Protein AF-A0A7K3PVC4-F1 (afdb_monomer_lite)

pLDDT: mean 80.52, std 16.01, range [54.47, 97.44]

Foldseek 3Di:
DDDPDPDPPPDPDPVVLQQPAKDWDAQDADPVRDTWIFIDHSRDTDDID

Secondary structure (DSSP, 8-state):
----PPPPP----GGGGTT---EEEEEEEPTTS-EEEEEEETTEEEEE-

Radius of gyration: 18.38 Å; chains: 1; bounding box: 57×14×29 Å

Structure (mmCIF, N/CA/C/O backbone):
data_AF-A0A7K3PVC4-F1
#
_entry.id   AF-A0A7K3PVC4-F1
#
loop_
_atom_site.group_PDB
_atom_site.id
_atom_site.type_symbol
_atom_site.label_atom_id
_atom_site.label_alt_id
_atom_site.label_comp_id
_atom_site.label_asym_id
_atom_site.label_entity_id
_atom_site.label_seq_id
_atom_site.pdbx_PDB_ins_code
_atom_site.Cartn_x
_atom_site.Cartn_y
_atom_site.Cartn_z
_atom_site.occupancy
_atom_site.B_iso_or_equiv
_atom_site.auth_seq_id
_atom_site.auth_comp_id
_atom_site.auth_asym_id
_atom_site.auth_atom_id
_atom_site.pdbx_PDB_model_num
ATOM 1 N N . MET A 1 1 ? 51.757 -1.256 -17.549 1.00 58.31 1 MET A N 1
ATOM 2 C CA . MET A 1 1 ? 50.739 -1.787 -16.619 1.00 58.31 1 MET A CA 1
ATOM 3 C C . MET A 1 1 ? 49.601 -0.776 -16.627 1.00 58.31 1 MET A C 1
ATOM 5 O O . MET A 1 1 ? 49.902 0.363 -16.300 1.00 58.31 1 MET A O 1
ATOM 9 N N . PRO A 1 2 ? 48.385 -1.086 -17.112 1.00 57.03 2 PRO A N 1
ATOM 10 C CA . PRO A 1 2 ? 47.289 -0.125 -17.067 1.00 57.03 2 PRO A CA 1
ATOM 11 C C . PRO A 1 2 ? 46.733 -0.078 -15.641 1.00 57.03 2 PRO A C 1
ATOM 13 O O . PRO A 1 2 ? 46.353 -1.109 -15.092 1.00 57.03 2 PRO A O 1
ATOM 16 N N . ASP A 1 3 ? 46.759 1.112 -15.047 1.00 61.06 3 ASP A N 1
ATOM 17 C CA . ASP A 1 3 ? 46.201 1.419 -13.734 1.00 61.06 3 ASP A CA 1
ATOM 18 C C . ASP A 1 3 ? 44.733 0.984 -13.631 1.00 61.06 3 ASP A C 1
ATOM 20 O O . ASP A 1 3 ? 43.860 1.477 -14.350 1.00 61.06 3 ASP A O 1
ATOM 24 N N . SER A 1 4 ? 44.463 0.067 -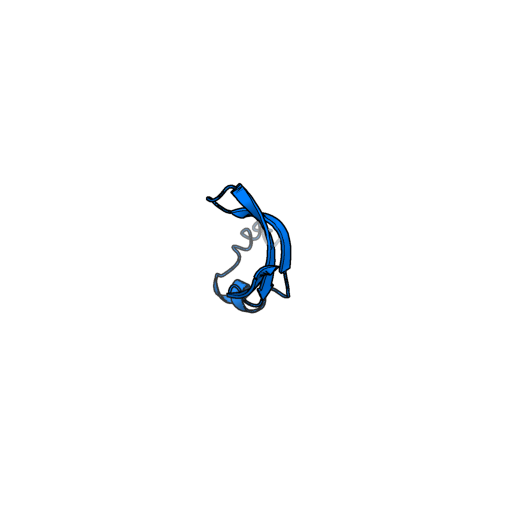12.702 1.00 65.00 4 SER A N 1
ATOM 25 C CA . SER A 1 4 ? 43.117 -0.323 -12.288 1.00 65.00 4 SER A CA 1
ATOM 26 C C . SER A 1 4 ? 42.474 0.821 -11.504 1.00 65.00 4 SER A C 1
ATOM 28 O O . SER A 1 4 ? 42.530 0.848 -10.274 1.00 65.00 4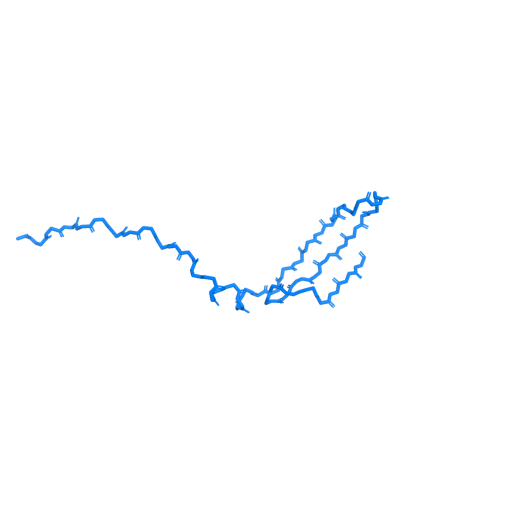 SER A O 1
ATOM 30 N N . GLN A 1 5 ? 41.872 1.790 -12.194 1.00 72.56 5 GLN A N 1
ATOM 31 C CA . GLN A 1 5 ? 41.007 2.758 -11.521 1.00 72.56 5 GLN A CA 1
ATOM 32 C C . GLN A 1 5 ? 39.785 2.032 -10.927 1.00 72.56 5 GLN A C 1
ATOM 34 O O . GLN A 1 5 ? 39.149 1.241 -11.630 1.00 72.56 5 GLN A O 1
ATOM 39 N N . PRO A 1 6 ? 39.435 2.277 -9.650 1.00 70.19 6 PRO A N 1
ATOM 40 C CA . PRO A 1 6 ? 38.238 1.705 -9.052 1.00 70.19 6 PRO A CA 1
ATOM 41 C C . PRO A 1 6 ? 36.998 2.254 -9.765 1.00 70.19 6 PRO A C 1
ATOM 43 O O . PRO A 1 6 ? 36.801 3.465 -9.862 1.00 70.19 6 PRO A O 1
ATOM 46 N N . GLN A 1 7 ? 36.171 1.348 -10.288 1.00 70.19 7 GLN A N 1
ATOM 47 C CA . GLN A 1 7 ? 34.925 1.692 -10.963 1.00 70.19 7 GLN A CA 1
ATOM 48 C C . GLN A 1 7 ? 33.997 2.433 -9.980 1.00 70.19 7 GLN A C 1
ATOM 50 O O . GLN A 1 7 ? 33.797 1.948 -8.862 1.00 70.19 7 GLN A O 1
ATOM 55 N N . PRO A 1 8 ? 33.435 3.599 -10.353 1.00 71.12 8 PRO A N 1
ATOM 56 C CA . PRO A 1 8 ? 32.537 4.337 -9.476 1.00 71.12 8 PRO A CA 1
ATOM 57 C C . PRO A 1 8 ? 31.283 3.505 -9.160 1.00 71.12 8 PRO A C 1
ATOM 59 O O . PRO A 1 8 ? 30.824 2.740 -10.015 1.00 71.12 8 PRO A O 1
ATOM 62 N N . PRO A 1 9 ? 30.715 3.637 -7.947 1.00 67.94 9 PRO A N 1
ATOM 63 C CA . PRO A 1 9 ? 29.506 2.921 -7.574 1.00 67.94 9 PRO A CA 1
ATOM 64 C C . PRO A 1 9 ? 28.369 3.338 -8.506 1.00 67.94 9 PRO A C 1
ATOM 66 O O . PRO A 1 9 ? 28.053 4.523 -8.638 1.00 67.94 9 PRO A O 1
ATOM 69 N N . HIS A 1 10 ? 27.772 2.347 -9.168 1.00 65.19 10 HIS A N 1
ATOM 70 C CA . HIS A 1 10 ? 26.609 2.520 -10.032 1.00 65.19 10 HIS A CA 1
ATOM 71 C C . HIS A 1 10 ? 25.487 3.164 -9.219 1.00 65.19 10 HIS A C 1
ATOM 73 O O . HIS A 1 10 ? 24.850 2.523 -8.386 1.00 65.19 10 HIS A O 1
ATOM 79 N N . SER A 1 11 ? 25.283 4.462 -9.426 1.00 63.88 11 SER A N 1
ATOM 80 C CA . SER A 1 11 ? 24.136 5.171 -8.873 1.00 63.88 11 SER A CA 1
ATOM 81 C C . SER A 1 11 ? 22.926 4.760 -9.707 1.00 63.88 11 SER A C 1
ATOM 83 O O . SER A 1 11 ? 22.962 4.965 -10.923 1.00 63.88 11 SER A O 1
ATOM 85 N N . PRO A 1 12 ? 21.879 4.154 -9.119 1.00 59.25 12 PRO A N 1
ATOM 86 C CA . PRO A 1 12 ? 20.710 3.765 -9.890 1.00 59.25 12 PRO A CA 1
ATOM 87 C C . PRO A 1 12 ? 20.093 5.030 -10.488 1.00 59.25 12 PRO A C 1
ATOM 89 O O . PRO A 1 12 ? 19.666 5.928 -9.759 1.00 59.25 12 PRO A O 1
ATOM 92 N N . SER A 1 13 ? 20.093 5.123 -11.817 1.00 59.75 13 SER A N 1
ATOM 93 C CA . SER A 1 13 ? 19.459 6.236 -12.517 1.00 59.75 13 SER A CA 1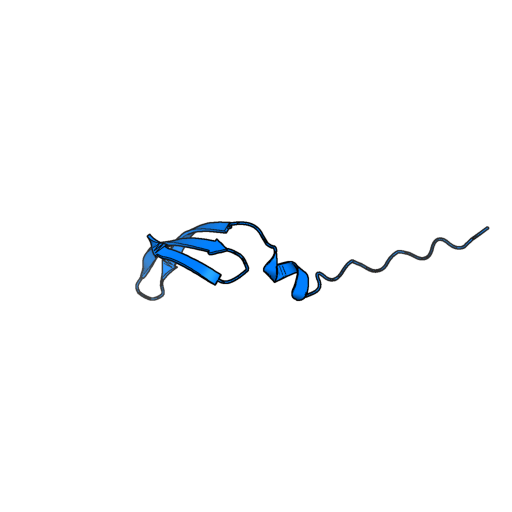
ATOM 94 C C . SER A 1 13 ? 17.948 6.193 -12.254 1.00 59.75 13 SER A C 1
ATOM 96 O O . SER A 1 13 ? 17.365 5.109 -12.245 1.00 59.75 13 SER A O 1
ATOM 98 N N . PRO A 1 14 ? 17.269 7.337 -12.056 1.00 58.47 14 PRO A N 1
ATOM 99 C CA . PRO A 1 14 ? 15.829 7.363 -11.776 1.00 58.47 14 PRO A CA 1
ATOM 100 C C . PRO A 1 14 ? 14.986 6.745 -12.905 1.00 58.47 14 PRO A C 1
ATOM 102 O O . PRO A 1 14 ? 13.877 6.279 -12.654 1.00 58.47 14 PRO A O 1
ATOM 105 N N . SER A 1 15 ? 15.527 6.671 -14.124 1.00 54.72 15 SER A N 1
ATOM 106 C CA . SER A 1 15 ? 14.895 6.010 -15.269 1.00 54.72 15 SER A CA 1
ATOM 107 C C . SER A 1 15 ? 14.795 4.481 -15.129 1.00 54.72 15 SER A C 1
ATOM 109 O O . SER A 1 15 ? 13.859 3.904 -15.671 1.00 54.72 15 SER A O 1
ATOM 111 N N . ASP A 1 16 ? 15.667 3.831 -14.343 1.00 54.47 16 ASP A N 1
ATOM 112 C CA . ASP A 1 16 ? 15.584 2.385 -14.047 1.00 54.47 16 ASP A CA 1
ATOM 113 C C . ASP A 1 16 ? 14.470 2.043 -13.045 1.00 54.47 16 ASP A C 1
ATOM 115 O O . ASP A 1 16 ? 14.188 0.877 -12.782 1.00 54.47 16 ASP A O 1
ATOM 119 N N . ALA A 1 17 ? 13.821 3.041 -12.434 1.00 55.97 17 ALA A N 1
ATOM 120 C CA . ALA A 1 17 ? 12.692 2.791 -11.542 1.00 55.97 17 ALA A CA 1
ATOM 121 C C . A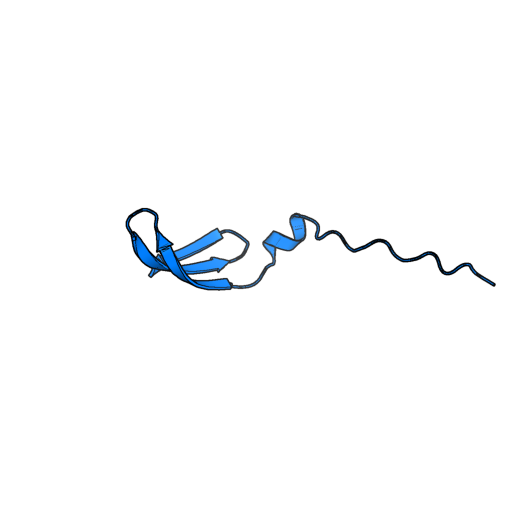LA A 1 17 ? 11.401 2.438 -12.304 1.00 55.97 17 ALA A C 1
ATOM 123 O O . ALA A 1 17 ? 10.520 1.794 -11.734 1.00 55.97 17 ALA A O 1
ATOM 124 N N . ALA A 1 18 ? 11.293 2.849 -13.574 1.00 54.97 18 ALA A N 1
ATOM 125 C CA . ALA A 1 18 ? 10.102 2.643 -14.396 1.00 54.97 18 ALA A CA 1
ATOM 126 C C . ALA A 1 18 ? 9.929 1.182 -14.848 1.00 54.97 18 ALA A C 1
ATOM 128 O O . ALA A 1 18 ? 8.798 0.763 -15.072 1.00 54.97 18 ALA A O 1
ATOM 129 N N . ASP A 1 19 ? 11.018 0.407 -14.898 1.00 59.75 19 ASP A N 1
ATOM 130 C CA . ASP A 1 19 ? 11.021 -1.031 -15.211 1.00 59.75 19 ASP A CA 1
ATOM 131 C C . ASP A 1 19 ? 11.316 -1.894 -13.969 1.00 59.75 19 ASP A C 1
ATOM 133 O O . ASP A 1 19 ? 11.833 -3.007 -14.035 1.00 59.75 19 ASP A O 1
ATOM 137 N N . ARG A 1 20 ? 11.014 -1.380 -12.769 1.00 64.88 20 ARG A N 1
ATOM 138 C CA . ARG A 1 20 ? 10.995 -2.230 -11.576 1.00 64.88 20 ARG A CA 1
ATOM 139 C C . ARG A 1 20 ? 9.717 -3.055 -11.629 1.00 64.88 20 ARG A C 1
ATOM 141 O O . ARG A 1 20 ? 8.618 -2.500 -11.560 1.00 64.88 20 ARG A O 1
ATOM 148 N N . GLY A 1 21 ? 9.889 -4.368 -11.780 1.00 74.75 21 GLY A N 1
ATOM 149 C CA . GLY A 1 21 ? 8.822 -5.367 -11.792 1.00 74.75 21 GLY A CA 1
ATOM 150 C C . GLY A 1 21 ? 7.855 -5.262 -10.605 1.00 74.75 21 GLY A C 1
ATOM 151 O O . GLY A 1 21 ? 8.004 -4.433 -9.709 1.00 74.75 21 GLY A O 1
ATOM 152 N N . SER A 1 22 ? 6.819 -6.102 -10.600 1.00 87.62 22 SER A N 1
ATOM 153 C CA . SER A 1 22 ? 5.768 -6.016 -9.581 1.00 87.62 22 SER A CA 1
ATOM 154 C C . SER A 1 22 ? 6.321 -6.196 -8.162 1.00 87.62 22 SER A C 1
ATOM 156 O O . SER A 1 22 ? 6.970 -7.202 -7.872 1.00 87.62 22 SER A O 1
ATOM 158 N N . LEU A 1 23 ? 5.997 -5.262 -7.271 1.00 91.94 23 LEU A N 1
ATOM 159 C CA . LEU A 1 23 ? 6.304 -5.312 -5.845 1.00 91.94 23 LEU A CA 1
ATOM 160 C C . LEU A 1 23 ? 4.995 -5.404 -5.060 1.00 91.94 23 LEU A C 1
ATOM 162 O O . LEU A 1 23 ? 4.118 -4.558 -5.218 1.00 91.94 23 LEU A O 1
ATOM 166 N N . LEU A 1 24 ? 4.869 -6.416 -4.202 1.00 94.19 24 LEU A N 1
ATOM 167 C CA . LEU A 1 24 ? 3.768 -6.530 -3.250 1.00 94.19 24 LEU A CA 1
ATOM 168 C C . LEU A 1 24 ? 4.276 -6.149 -1.859 1.00 94.19 24 LEU A C 1
ATOM 170 O O . LEU A 1 24 ? 5.152 -6.811 -1.307 1.00 94.19 24 LEU A O 1
ATOM 174 N N . LEU A 1 25 ? 3.728 -5.075 -1.305 1.00 93.38 25 LEU A N 1
ATOM 175 C CA . LEU A 1 25 ? 3.936 -4.677 0.079 1.00 93.38 25 LEU A CA 1
ATOM 176 C C . LEU A 1 25 ? 2.847 -5.330 0.920 1.00 93.38 25 LEU A C 1
ATOM 178 O O . LEU A 1 25 ? 1.682 -4.976 0.767 1.00 93.38 25 LEU A O 1
ATOM 182 N N . THR A 1 26 ? 3.213 -6.262 1.792 1.00 95.19 26 THR A N 1
ATOM 183 C CA . THR A 1 26 ? 2.252 -6.937 2.668 1.00 95.19 26 THR A CA 1
ATOM 184 C C . THR A 1 26 ? 2.209 -6.288 4.044 1.00 95.19 26 THR A C 1
ATOM 186 O O . THR A 1 26 ? 3.260 -6.016 4.629 1.00 95.19 26 THR A O 1
ATOM 189 N N . GLY A 1 27 ? 1.018 -6.088 4.598 1.00 95.12 27 GLY A N 1
ATOM 190 C CA . GLY A 1 27 ? 0.849 -5.616 5.968 1.00 95.12 27 GLY A CA 1
ATOM 191 C C . GLY A 1 27 ? 1.202 -4.139 6.188 1.00 95.12 27 GLY A C 1
ATOM 192 O O . GLY A 1 27 ? 1.578 -3.747 7.297 1.00 95.12 27 GLY A O 1
ATOM 193 N N . ALA A 1 28 ? 1.099 -3.305 5.155 1.00 95.56 28 ALA A N 1
ATOM 194 C CA . ALA A 1 28 ? 1.347 -1.875 5.253 1.00 95.56 28 ALA A CA 1
ATOM 195 C C . ALA A 1 28 ? 0.340 -1.218 6.205 1.00 95.56 28 ALA A C 1
ATOM 197 O O . ALA A 1 28 ? -0.865 -1.427 6.100 1.00 95.56 28 ALA A O 1
ATOM 198 N N . ARG A 1 29 ? 0.831 -0.400 7.139 1.00 96.75 29 ARG A N 1
ATOM 199 C CA . ARG A 1 29 ? -0.026 0.338 8.072 1.00 96.75 29 ARG A CA 1
ATOM 200 C C . ARG A 1 29 ? -0.359 1.705 7.497 1.00 96.75 29 ARG A C 1
ATOM 202 O O . ARG A 1 29 ? 0.536 2.515 7.263 1.00 96.75 29 ARG A O 1
ATOM 209 N N . LEU A 1 30 ? -1.643 1.962 7.303 1.00 94.06 30 LEU A N 1
ATOM 210 C CA . LEU A 1 30 ? -2.156 3.277 6.952 1.00 94.06 30 LEU A CA 1
ATOM 211 C C . LEU A 1 30 ? -2.175 4.191 8.184 1.00 94.06 30 LEU A C 1
ATOM 213 O O . LEU A 1 30 ? -2.147 3.737 9.330 1.00 94.06 30 LEU A O 1
ATOM 217 N N . ALA A 1 31 ? -2.235 5.503 7.947 1.00 96.69 31 ALA A N 1
ATOM 218 C CA . ALA A 1 31 ? -2.265 6.506 9.016 1.00 96.69 31 ALA A CA 1
ATOM 219 C C . ALA A 1 31 ? -3.508 6.388 9.919 1.00 96.69 31 ALA A C 1
ATOM 221 O O . ALA A 1 31 ? -3.473 6.792 11.077 1.00 96.69 31 ALA A O 1
ATOM 222 N N . ASP A 1 32 ? -4.585 5.794 9.404 1.00 95.06 32 ASP A N 1
ATOM 223 C CA . ASP A 1 32 ? -5.801 5.478 10.158 1.00 95.06 32 ASP A CA 1
ATOM 224 C C . ASP A 1 32 ? -5.685 4.197 11.007 1.00 95.06 32 ASP A C 1
ATOM 226 O O . ASP A 1 32 ? -6.640 3.792 11.668 1.00 95.06 32 ASP A O 1
ATOM 230 N N . GLY A 1 33 ? -4.515 3.556 11.004 1.00 97.06 33 GLY A N 1
ATOM 231 C CA . GLY A 1 33 ? -4.226 2.351 11.769 1.00 97.06 33 GLY A CA 1
ATOM 232 C C . GLY A 1 33 ? -4.643 1.048 11.091 1.00 97.06 33 GLY A C 1
ATOM 233 O O . GLY A 1 33 ? -4.324 -0.010 11.635 1.00 97.06 33 GLY A O 1
ATOM 234 N N . ARG A 1 34 ? -5.299 1.088 9.924 1.00 96.31 34 ARG A N 1
ATOM 235 C CA . ARG A 1 34 ? -5.641 -0.119 9.160 1.00 96.31 34 ARG A CA 1
ATOM 236 C C . ARG A 1 34 ? -4.402 -0.732 8.517 1.00 96.31 34 ARG A C 1
ATOM 238 O O . ARG A 1 34 ? -3.459 -0.030 8.154 1.00 96.31 34 ARG A O 1
ATOM 245 N N . THR A 1 35 ? -4.433 -2.049 8.364 1.00 97.31 35 THR A N 1
ATOM 246 C CA . THR A 1 35 ? -3.400 -2.818 7.671 1.00 97.31 35 THR A CA 1
ATOM 247 C C . THR A 1 35 ? -3.910 -3.211 6.293 1.00 97.31 35 THR A C 1
ATOM 249 O O . THR A 1 35 ? -5.032 -3.699 6.193 1.00 97.31 35 THR A O 1
ATOM 252 N N . VAL A 1 36 ? -3.094 -2.985 5.265 1.00 97.44 36 VAL A N 1
ATOM 253 C CA . VAL A 1 36 ? -3.421 -3.258 3.862 1.00 97.44 36 VAL A CA 1
ATOM 254 C C . VAL A 1 36 ? -2.252 -3.904 3.130 1.00 97.44 36 VAL A C 1
ATOM 256 O O . VAL A 1 36 ? -1.091 -3.706 3.497 1.00 97.44 36 VAL A O 1
ATOM 259 N N . ASP A 1 37 ? -2.556 -4.607 2.050 1.00 96.44 37 ASP A N 1
ATOM 260 C CA . ASP A 1 37 ? -1.572 -5.070 1.080 1.00 96.44 37 ASP A CA 1
ATOM 261 C C . ASP A 1 37 ? -1.598 -4.153 -0.153 1.00 96.44 37 ASP A C 1
ATOM 263 O O . ASP A 1 37 ? -2.662 -3.801 -0.663 1.00 96.44 37 ASP A O 1
ATOM 267 N N . VAL A 1 38 ? -0.431 -3.737 -0.654 1.00 95.69 38 VAL A N 1
ATOM 268 C CA . VAL A 1 38 ? -0.320 -2.799 -1.786 1.00 95.69 38 VAL A CA 1
ATOM 269 C C . VAL A 1 38 ? 0.503 -3.411 -2.903 1.00 95.69 38 VAL A C 1
ATOM 271 O O . VAL A 1 38 ? 1.673 -3.745 -2.712 1.00 95.69 38 VAL A O 1
ATOM 274 N N . ARG A 1 39 ? -0.082 -3.493 -4.101 1.00 94.31 39 ARG A N 1
ATOM 275 C CA . ARG A 1 39 ? 0.649 -3.874 -5.310 1.00 94.31 39 ARG A CA 1
ATOM 276 C C . ARG A 1 39 ? 1.139 -2.639 -6.053 1.00 94.31 39 ARG A C 1
ATOM 278 O O . ARG A 1 39 ? 0.347 -1.767 -6.418 1.00 94.31 39 ARG A O 1
ATOM 285 N N . LEU A 1 40 ? 2.442 -2.608 -6.310 1.00 92.88 40 LEU A N 1
ATOM 286 C CA . LEU A 1 40 ? 3.135 -1.583 -7.074 1.00 92.88 40 LEU A CA 1
ATOM 287 C C . LEU A 1 40 ? 3.698 -2.170 -8.370 1.00 92.88 40 LEU A C 1
ATOM 289 O O . LEU A 1 40 ? 4.280 -3.254 -8.362 1.00 92.88 40 LEU A O 1
ATOM 293 N N . HIS A 1 41 ? 3.586 -1.427 -9.464 1.00 90.06 41 HIS A N 1
ATOM 294 C CA . HIS A 1 41 ? 4.219 -1.751 -10.742 1.00 90.06 41 HIS A CA 1
ATOM 295 C C . HIS A 1 41 ? 4.708 -0.465 -11.409 1.00 90.06 41 HIS A C 1
ATOM 297 O O . HIS A 1 41 ? 3.982 0.532 -11.433 1.00 90.06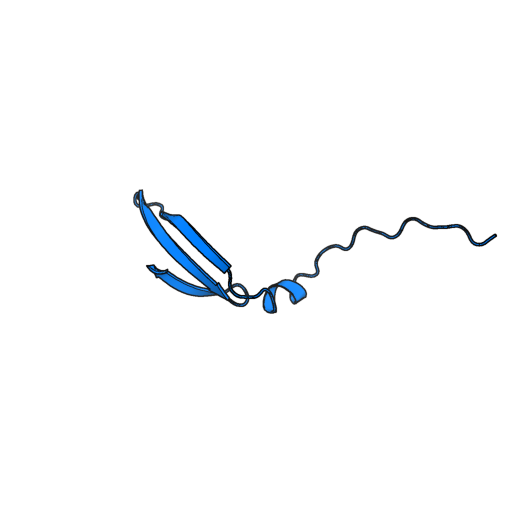 41 HIS A O 1
ATOM 303 N N . GLY A 1 42 ? 5.960 -0.439 -11.882 1.00 87.44 42 GLY A N 1
ATOM 304 C CA . GLY A 1 42 ? 6.541 0.750 -12.523 1.00 87.44 42 GLY A CA 1
ATOM 305 C C . GLY A 1 42 ? 6.466 2.025 -11.665 1.00 87.44 42 GLY A C 1
ATOM 306 O O . GLY A 1 42 ? 6.273 3.124 -12.184 1.00 87.44 42 GLY A O 1
ATOM 307 N N . GLY A 1 43 ? 6.524 1.881 -10.335 1.00 86.31 43 GLY A N 1
ATOM 308 C CA . GLY A 1 43 ? 6.413 2.992 -9.381 1.00 86.31 43 GLY A CA 1
ATOM 309 C C . GLY A 1 43 ? 4.994 3.531 -9.153 1.00 86.31 43 GLY A C 1
ATOM 310 O O . GLY A 1 43 ? 4.842 4.592 -8.550 1.00 86.31 43 GLY A 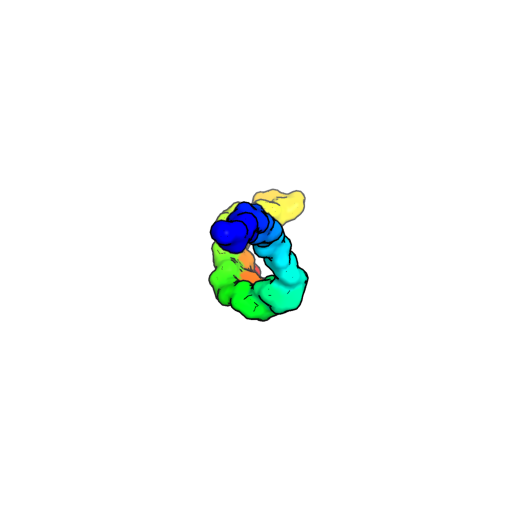O 1
ATOM 311 N N . ARG A 1 44 ? 3.951 2.832 -9.617 1.00 89.56 44 ARG A N 1
ATOM 312 C CA . ARG A 1 44 ? 2.542 3.220 -9.447 1.00 89.56 44 ARG A CA 1
ATOM 313 C C . ARG A 1 44 ? 1.785 2.179 -8.635 1.00 89.56 44 ARG A C 1
ATOM 315 O O . ARG A 1 44 ? 2.102 0.996 -8.706 1.00 89.56 44 ARG A O 1
ATOM 322 N N . ILE A 1 45 ? 0.777 2.623 -7.887 1.00 93.62 45 ILE A N 1
ATOM 323 C CA . ILE A 1 45 ? -0.155 1.728 -7.193 1.00 93.62 45 ILE A CA 1
ATOM 324 C C . ILE A 1 45 ? -1.132 1.158 -8.214 1.00 93.62 45 ILE A C 1
ATOM 326 O O . ILE A 1 45 ? -1.793 1.913 -8.922 1.00 93.62 45 ILE A O 1
ATOM 330 N N . GLU A 1 46 ? -1.235 -0.165 -8.261 1.00 94.31 46 GLU A N 1
ATOM 331 C CA . GLU A 1 46 ? -2.191 -0.865 -9.121 1.00 94.31 46 GLU A CA 1
ATOM 332 C C . GLU A 1 46 ? -3.371 -1.453 -8.350 1.00 94.31 46 GLU A C 1
ATOM 334 O O . GLU A 1 46 ? -4.479 -1.514 -8.876 1.00 94.31 46 GLU A O 1
ATOM 339 N N . ALA A 1 47 ? -3.133 -1.925 -7.124 1.00 94.69 47 ALA A N 1
ATOM 340 C CA . ALA A 1 47 ? -4.153 -2.543 -6.286 1.00 94.69 47 ALA A CA 1
ATOM 341 C C . ALA A 1 47 ? -3.861 -2.310 -4.800 1.00 94.69 47 ALA A C 1
ATOM 343 O O . ALA A 1 47 ? -2.698 -2.226 -4.394 1.00 94.69 47 ALA A O 1
ATOM 344 N N . VAL A 1 48 ? -4.931 -2.237 -4.007 1.00 94.75 48 VAL A N 1
ATOM 345 C CA . VAL A 1 48 ? -4.908 -2.136 -2.542 1.00 94.75 48 VAL A CA 1
ATOM 346 C C . VAL A 1 48 ? -5.935 -3.123 -1.991 1.00 94.75 48 VAL A C 1
ATOM 348 O O . VAL A 1 48 ? -7.069 -3.137 -2.479 1.00 94.75 48 VAL A O 1
ATOM 351 N N . GLY A 1 49 ? -5.527 -3.945 -1.026 1.00 92.19 49 GLY A N 1
ATOM 352 C CA . GLY A 1 49 ? -6.346 -4.968 -0.367 1.00 92.19 49 GLY A CA 1
ATOM 353 C C . GLY A 1 49 ? -6.325 -4.849 1.144 1.00 92.19 49 GLY A C 1
ATOM 354 O O . GLY A 1 49 ? -5.325 -4.317 1.669 1.00 92.19 49 GLY A O 1
#

Organism: NCBI:txid285562

Sequence (49 aa):
MPDSQPQPPHSPSPSDAADRGSLLLTGARLADGRTVDVRLHGGRIEAVG